Protein AF-A0A9E0K6Z9-F1 (afdb_monomer)

Mean predicted aligned error: 3.37 Å

Secondary structure (DSSP, 8-state):
--EEEEEE-SS-EEEEE---S-HHHHHHTSTTHHHHHHHHTT-S-HHHHHHHHHHHHHHHHHH-

pLDDT: mean 93.32, std 4.7, range [67.12, 97.38]

Radius of gyration: 12.39 Å; Cα contacts (8 Å, |Δi|>4): 58; chains: 1; bounding box: 31×20×33 Å

Structure (mmCIF, N/CA/C/O backbone):
data_AF-A0A9E0K6Z9-F1
#
_entry.id   AF-A0A9E0K6Z9-F1
#
loop_
_atom_site.group_PDB
_atom_site.id
_atom_site.type_symbol
_atom_site.label_atom_id
_atom_site.label_alt_id
_atom_site.label_comp_id
_atom_site.label_asym_id
_atom_site.label_entity_id
_atom_site.label_seq_id
_atom_site.pdbx_PDB_ins_code
_atom_site.Cartn_x
_atom_site.Cartn_y
_atom_site.Cartn_z
_atom_site.occupancy
_atom_site.B_iso_or_equiv
_atom_site.auth_seq_id
_atom_site.auth_comp_id
_atom_site.auth_asym_id
_atom_site.auth_atom_id
_atom_site.pdbx_PDB_model_num
ATOM 1 N N . MET A 1 1 ? -3.165 13.384 -3.052 1.00 67.12 1 MET A N 1
ATOM 2 C CA . MET A 1 1 ? -2.374 12.752 -4.130 1.00 67.12 1 MET A CA 1
ATOM 3 C C . MET A 1 1 ? -0.919 12.766 -3.686 1.00 67.12 1 MET A C 1
ATOM 5 O O . MET A 1 1 ? -0.209 13.733 -3.936 1.00 67.12 1 MET A O 1
ATOM 9 N N . GLY A 1 2 ? -0.519 11.729 -2.954 1.00 81.81 2 GLY A N 1
ATOM 10 C CA . GLY A 1 2 ? 0.698 11.681 -2.149 1.00 81.81 2 GLY A CA 1
ATOM 11 C C . GLY A 1 2 ? 1.949 11.209 -2.883 1.00 81.81 2 GLY A C 1
ATOM 12 O O . GLY A 1 2 ? 3.013 11.137 -2.269 1.00 81.81 2 GLY A O 1
ATOM 13 N N . LEU A 1 3 ? 1.880 10.907 -4.185 1.00 89.81 3 LEU A N 1
ATOM 14 C CA . LEU A 1 3 ? 3.068 10.556 -4.964 1.00 89.81 3 LEU A CA 1
ATOM 15 C C . LEU A 1 3 ? 4.009 11.763 -5.048 1.00 89.81 3 LEU A C 1
ATOM 17 O O . LEU A 1 3 ? 3.764 12.727 -5.770 1.00 89.81 3 LEU A O 1
ATOM 21 N N . PHE A 1 4 ? 5.106 11.697 -4.305 1.00 92.12 4 PHE A N 1
ATOM 22 C CA . PHE A 1 4 ? 6.085 12.772 -4.221 1.00 92.12 4 PHE A CA 1
ATOM 23 C C . PHE A 1 4 ? 7.200 12.621 -5.251 1.00 92.12 4 PHE A C 1
ATOM 25 O O . PHE A 1 4 ? 7.671 13.614 -5.802 1.00 92.12 4 PHE A O 1
ATOM 32 N N . LYS A 1 5 ? 7.645 11.385 -5.498 1.00 92.94 5 LYS A N 1
ATOM 33 C CA . LYS A 1 5 ? 8.647 11.069 -6.521 1.00 92.94 5 LYS A CA 1
ATOM 34 C C . LYS A 1 5 ? 8.328 9.736 -7.168 1.00 92.94 5 LYS A C 1
ATOM 36 O O . LYS A 1 5 ? 7.946 8.799 -6.477 1.00 92.94 5 LYS A O 1
ATOM 41 N N . ASP A 1 6 ? 8.572 9.647 -8.463 1.00 92.31 6 ASP A N 1
ATOM 42 C CA . ASP A 1 6 ? 8.619 8.391 -9.199 1.00 92.31 6 ASP A CA 1
ATOM 43 C C . ASP A 1 6 ? 9.860 8.419 -10.086 1.00 92.31 6 ASP A C 1
ATOM 45 O O . ASP A 1 6 ? 10.091 9.387 -10.811 1.0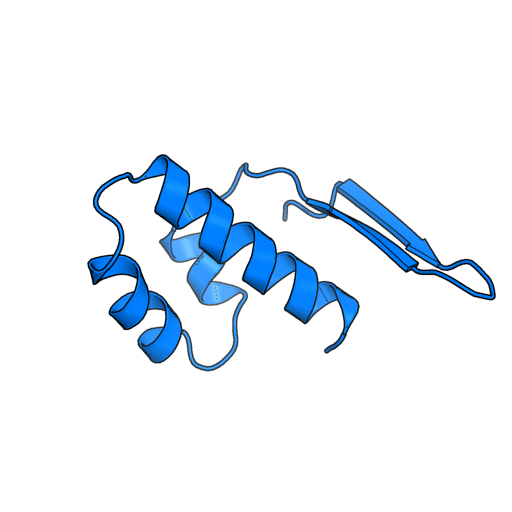0 92.31 6 ASP A O 1
ATOM 49 N N . TYR A 1 7 ? 10.696 7.395 -9.970 1.00 94.00 7 TYR A N 1
ATOM 50 C CA . TYR A 1 7 ? 11.919 7.262 -10.741 1.00 94.00 7 TYR A CA 1
ATOM 51 C C . TYR A 1 7 ? 12.001 5.861 -11.324 1.00 94.00 7 TYR A C 1
ATOM 53 O O . TYR A 1 7 ? 11.905 4.864 -10.604 1.00 94.00 7 TYR A O 1
ATOM 61 N N . ARG A 1 8 ? 12.243 5.805 -12.632 1.00 92.38 8 ARG A N 1
ATOM 62 C CA . ARG A 1 8 ? 12.435 4.577 -13.394 1.00 92.38 8 ARG A CA 1
ATOM 63 C C . ARG A 1 8 ? 13.817 4.625 -14.036 1.00 92.38 8 ARG A C 1
ATOM 65 O O . ARG A 1 8 ? 14.038 5.417 -14.947 1.00 92.38 8 ARG A O 1
ATOM 72 N N . GLY A 1 9 ? 14.731 3.824 -13.506 1.00 91.56 9 GLY A N 1
ATOM 73 C CA . GLY A 1 9 ? 16.009 3.512 -14.132 1.00 91.56 9 GLY A CA 1
ATOM 74 C C . GLY A 1 9 ? 15.897 2.251 -14.986 1.00 91.56 9 GLY A C 1
ATOM 75 O O . GLY A 1 9 ? 14.834 1.630 -15.051 1.00 91.56 9 GLY A O 1
ATOM 76 N N . ASP A 1 10 ? 17.008 1.871 -15.612 1.00 91.88 10 ASP A N 1
ATOM 77 C CA . ASP A 1 10 ? 17.056 0.720 -16.520 1.00 91.88 10 ASP A CA 1
ATOM 78 C C . ASP A 1 10 ? 16.795 -0.609 -15.784 1.00 91.88 10 ASP A C 1
ATOM 80 O O . ASP A 1 10 ? 16.002 -1.423 -16.250 1.00 91.88 10 ASP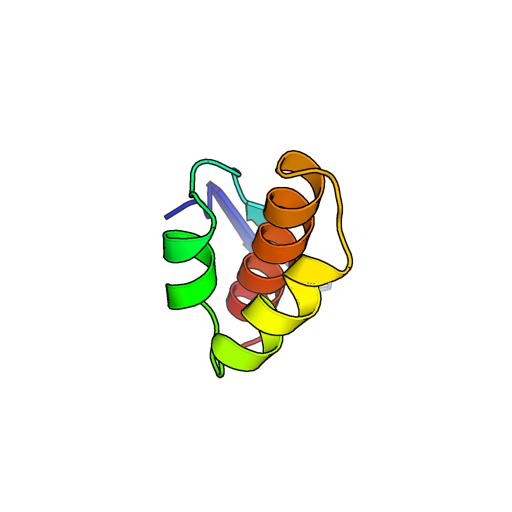 A O 1
ATOM 84 N N . ASP A 1 11 ? 17.366 -0.776 -14.583 1.00 94.38 11 ASP A N 1
ATOM 85 C CA . ASP A 1 11 ? 17.262 -2.016 -13.790 1.00 94.38 11 ASP A CA 1
ATOM 86 C C . ASP A 1 11 ? 16.402 -1.884 -12.522 1.00 94.38 11 ASP A C 1
ATOM 88 O O . ASP A 1 11 ? 16.189 -2.856 -11.794 1.00 94.38 11 ASP A O 1
ATOM 92 N N . PHE A 1 12 ? 15.921 -0.680 -12.202 1.00 90.62 12 PHE A N 1
ATOM 93 C CA . PHE A 1 12 ? 15.169 -0.449 -10.971 1.00 90.62 12 PHE A CA 1
ATOM 94 C C . PHE A 1 12 ? 14.118 0.642 -11.114 1.00 90.62 12 PHE A C 1
ATOM 96 O O . PHE A 1 12 ? 14.243 1.586 -11.891 1.00 90.62 12 PHE A O 1
ATOM 103 N N . ARG A 1 13 ? 13.085 0.547 -10.280 1.00 92.44 13 ARG A N 1
ATOM 104 C CA . ARG A 1 13 ? 12.109 1.612 -10.081 1.00 92.44 13 ARG A CA 1
ATOM 105 C C . ARG A 1 13 ? 11.932 1.849 -8.595 1.00 92.44 13 ARG A C 1
ATOM 107 O O . ARG A 1 13 ? 11.826 0.896 -7.827 1.00 92.44 13 ARG A O 1
ATOM 114 N N . PHE A 1 14 ? 11.863 3.109 -8.198 1.00 93.06 14 PHE A N 1
ATOM 115 C CA . PHE A 1 14 ? 11.433 3.470 -6.858 1.00 93.06 14 PHE A CA 1
ATOM 116 C C . PHE A 1 14 ? 10.490 4.659 -6.923 1.00 93.06 14 PHE A C 1
ATOM 118 O O . PHE A 1 14 ? 10.605 5.529 -7.787 1.00 93.06 14 PHE A O 1
ATOM 125 N N . SER A 1 15 ? 9.581 4.705 -5.963 1.00 94.75 15 SER A N 1
ATOM 126 C CA . SER A 1 15 ? 8.627 5.791 -5.838 1.00 94.75 15 SER A CA 1
ATOM 127 C C . SER A 1 15 ? 8.490 6.148 -4.363 1.00 94.75 15 SER A C 1
ATOM 129 O O . SER A 1 15 ? 8.625 5.297 -3.485 1.00 94.75 15 SER A O 1
ATOM 131 N N . VAL A 1 16 ? 8.278 7.427 -4.081 1.00 94.75 16 VAL A N 1
ATOM 132 C CA . VAL A 1 16 ? 8.135 7.961 -2.727 1.00 94.75 16 VAL A CA 1
ATOM 133 C C . VAL A 1 16 ? 6.711 8.460 -2.575 1.00 94.75 16 VAL A C 1
ATOM 135 O O . VAL A 1 16 ? 6.298 9.359 -3.307 1.00 94.75 16 VAL A O 1
ATOM 138 N N . TRP A 1 17 ? 5.990 7.895 -1.609 1.00 94.62 17 TRP A N 1
ATOM 139 C CA . TRP A 1 17 ? 4.659 8.343 -1.216 1.00 94.62 17 TRP A CA 1
ATOM 140 C C . TRP A 1 17 ? 4.730 9.113 0.101 1.00 94.62 17 TRP A C 1
ATOM 142 O O . TRP A 1 17 ? 5.359 8.661 1.059 1.00 94.62 17 TRP A O 1
ATOM 152 N N . LYS A 1 18 ? 4.083 10.273 0.157 1.00 95.12 18 LYS A N 1
ATOM 153 C CA . LYS A 1 18 ? 3.844 11.023 1.388 1.00 95.12 18 LYS A CA 1
ATOM 154 C C . LYS A 1 18 ? 2.501 10.606 1.9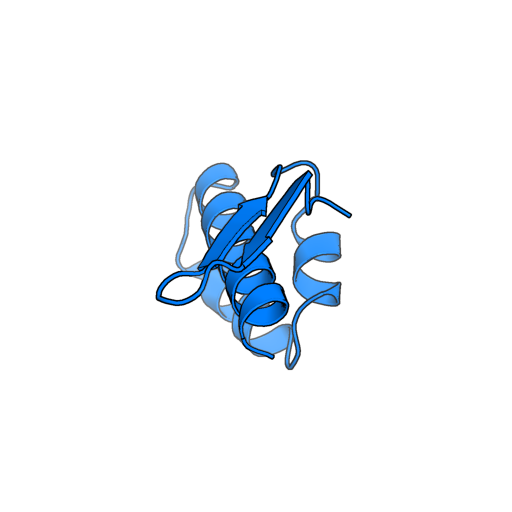67 1.00 95.12 18 LYS A C 1
ATOM 156 O O . LYS A 1 18 ? 1.496 10.675 1.276 1.00 95.12 18 LYS A O 1
ATOM 161 N N . MET A 1 19 ? 2.491 10.194 3.231 1.00 94.19 19 MET A N 1
ATOM 162 C CA . MET A 1 19 ? 1.270 9.797 3.941 1.00 94.19 19 MET A CA 1
ATOM 163 C C . MET A 1 19 ? 0.504 11.033 4.427 1.00 94.19 19 MET A C 1
ATOM 165 O O . MET A 1 19 ? 0.531 11.359 5.612 1.00 94.19 19 MET A O 1
ATOM 169 N N . GLU A 1 20 ? -0.105 11.759 3.493 1.00 94.06 20 GLU A N 1
ATOM 170 C CA . GLU A 1 20 ? -0.929 12.943 3.777 1.00 94.06 20 GLU A CA 1
ATOM 171 C C . GLU A 1 20 ? -2.431 12.618 3.714 1.00 94.06 20 GLU A C 1
ATOM 173 O O . GLU A 1 20 ? -3.237 13.351 4.283 1.00 94.06 20 GLU A O 1
ATOM 178 N N . GLU A 1 21 ? -2.801 11.509 3.064 1.00 95.31 21 GLU A N 1
ATOM 179 C CA . GLU A 1 21 ? -4.178 11.030 2.957 1.00 95.31 21 GLU A CA 1
ATOM 180 C C . GLU A 1 21 ? -4.698 10.339 4.226 1.00 95.31 21 GLU A C 1
ATOM 182 O O . GLU A 1 21 ? -3.958 9.685 4.970 1.00 95.31 21 GLU A O 1
ATOM 187 N N . ASN A 1 22 ? -6.014 10.416 4.425 1.00 95.44 22 ASN A N 1
ATOM 188 C CA . ASN A 1 22 ? -6.733 9.611 5.409 1.00 95.44 22 ASN A CA 1
ATOM 189 C C . ASN A 1 22 ? -7.138 8.226 4.852 1.00 95.44 22 ASN A C 1
ATOM 191 O O . ASN A 1 22 ? -6.900 7.900 3.690 1.00 95.44 22 ASN A O 1
ATOM 195 N N . ILE A 1 23 ? -7.748 7.385 5.697 1.00 95.88 23 ILE A N 1
ATOM 196 C CA . ILE A 1 23 ? -8.138 6.014 5.325 1.00 95.88 23 ILE A CA 1
ATOM 197 C C . ILE A 1 23 ? -9.102 5.989 4.137 1.00 95.88 23 ILE A C 1
ATOM 199 O O . ILE A 1 23 ? -8.878 5.216 3.207 1.00 95.88 23 ILE A O 1
ATOM 203 N N . ASP A 1 24 ? -10.155 6.805 4.162 1.00 95.62 24 ASP A N 1
ATOM 204 C CA . ASP A 1 24 ? -11.193 6.781 3.130 1.00 95.62 24 ASP A CA 1
ATOM 205 C C . ASP A 1 24 ? -10.613 7.206 1.779 1.00 95.62 24 ASP A C 1
ATOM 207 O O . ASP A 1 24 ? -10.824 6.536 0.768 1.00 95.62 24 ASP A O 1
ATOM 211 N N . GLU A 1 25 ? -9.792 8.258 1.779 1.00 95.81 25 GLU A N 1
ATOM 212 C CA . GLU A 1 25 ? -9.052 8.708 0.599 1.00 95.81 25 GLU A CA 1
ATOM 213 C C . GLU A 1 25 ? -8.162 7.593 0.038 1.00 95.81 25 GLU A C 1
ATOM 215 O O . GLU A 1 25 ? -8.242 7.296 -1.153 1.00 95.81 25 GLU A O 1
ATOM 220 N N . LEU A 1 26 ? -7.370 6.916 0.878 1.00 96.12 26 LEU A N 1
ATOM 221 C CA . LEU A 1 26 ? -6.506 5.814 0.440 1.00 96.12 26 LEU A CA 1
ATOM 222 C C . LEU A 1 26 ? -7.303 4.623 -0.110 1.00 96.12 26 LEU A C 1
ATOM 224 O O . LEU A 1 26 ? -6.887 4.009 -1.091 1.00 96.12 26 LEU A O 1
ATOM 228 N N . LEU A 1 27 ? -8.449 4.300 0.491 1.00 96.25 27 LEU A N 1
ATOM 229 C CA . LEU A 1 27 ? -9.324 3.228 0.017 1.00 96.25 27 LEU A CA 1
ATOM 230 C C . LEU A 1 27 ? -9.908 3.539 -1.365 1.00 96.25 27 LEU A C 1
ATOM 232 O O . LEU A 1 27 ? -10.008 2.632 -2.185 1.00 96.25 27 LEU A O 1
ATOM 236 N N . THR A 1 28 ? -10.244 4.800 -1.662 1.00 95.44 28 THR A N 1
ATOM 237 C CA . THR A 1 28 ? -10.745 5.185 -2.998 1.00 95.44 28 THR A CA 1
ATOM 238 C C . THR A 1 28 ? -9.711 5.048 -4.118 1.00 95.44 28 THR A C 1
ATOM 240 O O . THR A 1 28 ? -10.084 4.984 -5.288 1.00 95.44 28 THR A O 1
ATOM 243 N N . LEU A 1 29 ? -8.420 4.986 -3.776 1.00 94.12 29 LEU A N 1
ATOM 244 C CA . LEU A 1 29 ? -7.322 4.843 -4.736 1.00 94.12 29 LEU A CA 1
ATOM 245 C C . LEU A 1 29 ? -7.025 3.382 -5.097 1.00 94.12 29 LEU A C 1
ATOM 247 O O . LEU A 1 29 ? -6.236 3.131 -6.008 1.00 94.12 29 LEU A O 1
ATOM 251 N N . LEU A 1 30 ? -7.623 2.424 -4.385 1.00 94.06 30 LEU A N 1
ATOM 252 C CA . LEU A 1 30 ? -7.410 0.996 -4.592 1.00 94.06 30 LEU A CA 1
ATOM 253 C C . LEU A 1 30 ? -8.610 0.353 -5.302 1.00 94.06 30 LEU A C 1
ATOM 255 O O . LEU A 1 30 ? -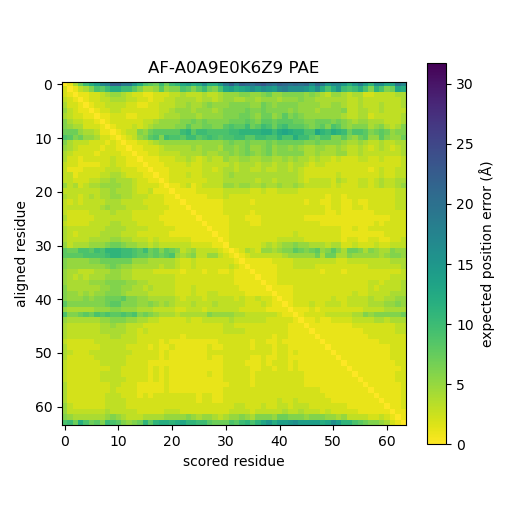9.757 0.694 -4.997 1.00 94.06 30 LEU A O 1
ATOM 259 N N . PRO A 1 31 ? -8.375 -0.616 -6.207 1.00 91.56 31 PRO A N 1
ATOM 260 C CA . PRO A 1 31 ? -9.441 -1.498 -6.668 1.00 91.56 31 PRO A CA 1
ATOM 261 C C . PRO A 1 31 ? -9.963 -2.331 -5.487 1.00 91.56 31 PRO A C 1
ATOM 263 O O . PRO A 1 31 ? -9.232 -2.567 -4.529 1.00 91.56 31 PRO A O 1
ATOM 266 N N . ASP A 1 32 ? -11.218 -2.781 -5.537 1.00 88.62 32 ASP A N 1
ATOM 267 C CA . ASP A 1 32 ? -11.818 -3.662 -4.518 1.00 88.62 32 ASP A CA 1
ATOM 268 C C . ASP A 1 32 ? -11.631 -3.175 -3.065 1.00 88.62 32 ASP A C 1
ATOM 270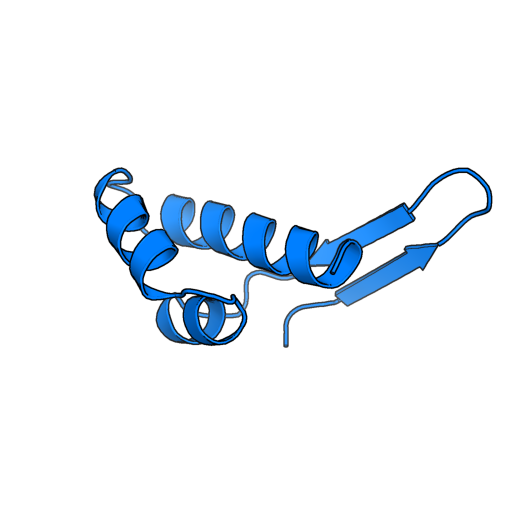 O O . ASP A 1 32 ? -11.238 -3.929 -2.165 1.00 88.62 32 ASP A O 1
ATOM 274 N N . ASN A 1 33 ? -11.905 -1.888 -2.829 1.00 90.25 33 ASN A N 1
ATOM 275 C CA . ASN A 1 33 ? -11.674 -1.199 -1.556 1.00 90.25 33 ASN A CA 1
ATOM 276 C C . ASN A 1 33 ? -12.254 -1.922 -0.318 1.00 90.25 33 ASN A C 1
ATOM 278 O O . ASN A 1 33 ? -11.649 -1.872 0.754 1.00 90.25 33 ASN A O 1
ATOM 282 N N . GLU A 1 34 ? -13.355 -2.664 -0.456 1.00 92.81 34 GLU A N 1
ATOM 283 C CA . GLU A 1 34 ? -13.975 -3.445 0.619 1.00 92.81 34 GLU A CA 1
ATOM 284 C C . GLU A 1 34 ? -13.025 -4.496 1.212 1.00 92.81 34 GLU A C 1
ATOM 286 O O . GLU A 1 34 ? -12.961 -4.664 2.432 1.00 92.81 34 GLU A O 1
ATOM 291 N N . CYS A 1 35 ? -12.234 -5.174 0.374 1.00 94.31 35 CYS A N 1
ATOM 292 C CA . CYS A 1 35 ? -11.267 -6.177 0.825 1.00 94.31 35 CYS A CA 1
ATOM 293 C C . CYS A 1 35 ? -10.163 -5.532 1.677 1.00 94.31 35 CYS A C 1
ATOM 295 O O . CYS A 1 35 ? -9.764 -6.059 2.722 1.00 94.31 35 CYS A O 1
ATOM 297 N N . TYR A 1 36 ? -9.695 -4.354 1.261 1.00 95.00 36 TYR A N 1
ATOM 298 C CA . TYR A 1 36 ? -8.699 -3.590 2.005 1.00 95.00 36 TYR A CA 1
ATOM 299 C C . TYR A 1 36 ? -9.271 -3.075 3.324 1.00 95.00 36 TYR A C 1
ATOM 301 O O . TYR A 1 36 ? -8.631 -3.266 4.358 1.00 95.00 36 TYR A O 1
ATOM 309 N N . ALA A 1 37 ? -10.488 -2.524 3.313 1.00 94.44 37 ALA A N 1
ATOM 310 C CA . ALA A 1 37 ? -11.182 -2.045 4.505 1.00 94.44 37 ALA A CA 1
ATOM 311 C C . ALA A 1 37 ? -11.362 -3.157 5.552 1.00 94.44 37 ALA A C 1
ATOM 313 O O . ALA A 1 37 ? -11.048 -2.961 6.727 1.00 94.44 37 ALA A O 1
ATOM 314 N N . GLN A 1 38 ? -11.762 -4.363 5.131 1.00 95.12 38 GLN A N 1
ATOM 315 C CA . GLN A 1 38 ? -11.889 -5.519 6.027 1.00 95.12 38 GLN A CA 1
ATOM 316 C C . GLN A 1 38 ? -10.559 -5.882 6.701 1.00 95.12 38 GLN A C 1
ATOM 318 O O . GLN A 1 38 ? -10.536 -6.208 7.891 1.00 95.12 38 GLN A O 1
ATOM 323 N N . ARG A 1 39 ? -9.431 -5.788 5.983 1.00 95.12 39 ARG A N 1
ATOM 324 C CA . ARG A 1 39 ? -8.102 -6.064 6.556 1.00 95.12 39 ARG A CA 1
ATOM 325 C C . ARG A 1 39 ? -7.644 -5.019 7.567 1.00 95.12 39 ARG A C 1
ATOM 327 O O . ARG A 1 39 ? -6.832 -5.362 8.423 1.00 95.12 39 ARG A O 1
ATOM 334 N N . LEU A 1 40 ? -8.174 -3.795 7.532 1.00 95.06 40 LEU A N 1
ATOM 335 C CA . LEU A 1 40 ? -7.812 -2.763 8.512 1.00 95.06 40 LEU A CA 1
ATOM 336 C C . LEU A 1 40 ? -8.194 -3.150 9.939 1.00 95.06 40 LEU A C 1
ATOM 338 O O . LEU A 1 40 ? -7.481 -2.782 10.869 1.00 95.06 40 LEU A O 1
ATOM 342 N N . SER A 1 41 ? -9.247 -3.960 10.105 1.00 92.88 41 SER A N 1
ATOM 343 C CA . SER A 1 41 ? -9.679 -4.476 11.413 1.00 92.88 41 SER A CA 1
ATOM 344 C C . SER A 1 41 ? -8.599 -5.286 12.150 1.00 92.88 41 SER A C 1
ATOM 346 O O . SER A 1 41 ? -8.661 -5.427 13.368 1.00 92.88 41 SER A O 1
ATOM 348 N N . GLN A 1 42 ? -7.581 -5.782 11.434 1.00 95.38 42 GLN A N 1
ATOM 349 C CA . GLN A 1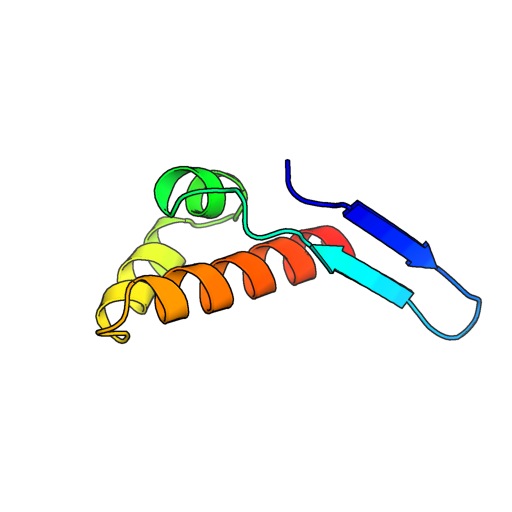 42 ? -6.457 -6.534 12.002 1.00 95.38 42 GLN A CA 1
ATOM 350 C C . GLN A 1 42 ? -5.410 -5.630 12.672 1.00 95.38 42 GLN A C 1
ATOM 352 O O . GLN A 1 42 ? -4.555 -6.117 13.412 1.00 95.38 42 GLN A O 1
ATOM 357 N N . PHE A 1 43 ? -5.450 -4.320 12.419 1.00 95.62 43 PHE A N 1
ATOM 358 C CA . PHE A 1 43 ? -4.516 -3.355 12.985 1.00 95.62 43 PHE A CA 1
ATOM 359 C C . PHE A 1 43 ? -5.213 -2.509 14.050 1.00 95.62 43 PHE A C 1
ATOM 361 O O . PHE A 1 43 ? -6.204 -1.842 13.772 1.00 95.62 43 PHE A O 1
ATOM 368 N N . SER A 1 44 ? -4.654 -2.468 15.258 1.00 93.19 44 SER A N 1
ATOM 369 C CA . SER A 1 44 ? -5.161 -1.623 16.348 1.00 93.19 44 SER A CA 1
ATOM 370 C C . SER A 1 44 ? -4.721 -0.157 16.247 1.00 93.19 44 SER A C 1
ATOM 372 O O . SER A 1 44 ? -5.385 0.727 16.777 1.00 93.19 44 SER A O 1
ATOM 374 N N . SER A 1 45 ? -3.597 0.115 15.578 1.00 97.00 45 SER A N 1
ATOM 375 C CA . SER A 1 45 ? -3.036 1.462 15.434 1.00 97.00 45 SER A CA 1
ATOM 376 C C . SER A 1 45 ? -3.495 2.120 14.135 1.00 97.00 45 SER A C 1
ATOM 378 O O . SER A 1 45 ? -3.219 1.601 13.052 1.00 97.00 45 SER A O 1
ATOM 380 N N . LEU A 1 46 ? -4.103 3.307 14.241 1.00 95.56 46 LEU A N 1
ATOM 381 C CA . LEU A 1 46 ? -4.461 4.144 13.089 1.00 95.56 46 LEU A CA 1
ATOM 382 C C . LEU A 1 46 ? -3.239 4.448 12.214 1.00 95.56 46 LEU A C 1
ATOM 384 O O . LEU A 1 46 ? -3.301 4.340 10.994 1.00 95.56 46 LEU A O 1
ATOM 388 N N . HIS A 1 47 ? -2.098 4.765 12.831 1.00 95.88 47 HIS A N 1
ATOM 389 C CA . HIS A 1 47 ? -0.872 5.035 12.083 1.00 95.88 47 HIS A CA 1
ATOM 390 C C . HIS A 1 47 ? -0.434 3.812 11.267 1.00 95.88 47 HIS A C 1
ATOM 392 O O . HIS A 1 47 ? -0.085 3.937 10.099 1.00 95.88 47 HIS A O 1
ATOM 398 N N . ARG A 1 48 ? -0.548 2.608 11.846 1.00 96.94 48 ARG A N 1
ATOM 399 C CA . ARG A 1 48 ? -0.219 1.361 11.147 1.00 96.94 48 ARG A CA 1
ATOM 400 C C . ARG A 1 48 ? -1.179 1.060 9.993 1.00 96.94 48 ARG A C 1
ATOM 402 O O . ARG A 1 48 ? -0.742 0.541 8.969 1.00 96.94 48 ARG A O 1
ATOM 409 N N . GLN A 1 49 ? -2.464 1.378 10.152 1.00 97.38 49 GLN A N 1
ATOM 410 C CA . GLN A 1 49 ? -3.452 1.269 9.074 1.00 97.38 49 GLN A CA 1
ATOM 411 C C . GLN A 1 49 ? -3.085 2.187 7.900 1.00 97.38 49 GLN A C 1
ATOM 413 O O . GLN A 1 49 ? -3.063 1.731 6.757 1.00 97.38 49 GLN A O 1
ATOM 418 N N . LEU A 1 50 ? -2.727 3.444 8.188 1.00 97.06 50 LEU A N 1
ATOM 419 C CA . LEU A 1 50 ? -2.308 4.423 7.182 1.00 97.06 50 LEU A CA 1
ATOM 420 C C . LEU A 1 50 ? -1.025 3.999 6.461 1.00 97.06 50 LEU A C 1
ATOM 422 O O . LEU A 1 50 ? -0.994 4.031 5.233 1.00 97.06 50 LEU A O 1
ATOM 426 N N . GLU A 1 51 ? -0.000 3.535 7.185 1.00 96.50 51 GLU A N 1
ATOM 427 C CA . GLU A 1 51 ? 1.217 2.971 6.580 1.00 96.50 51 GLU A CA 1
ATOM 428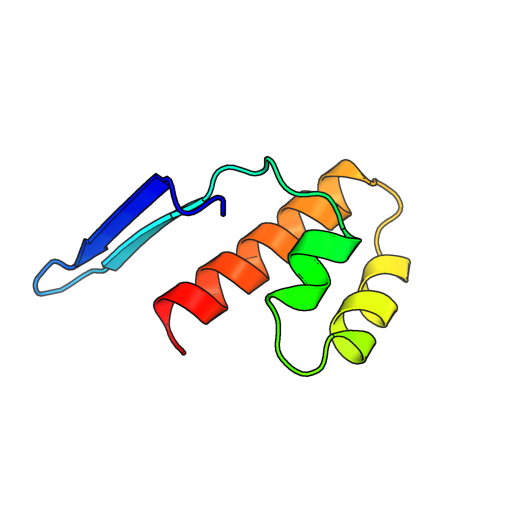 C C . GLU A 1 51 ? 0.883 1.824 5.626 1.00 96.50 51 GLU A C 1
ATOM 430 O O . GLU A 1 51 ? 1.344 1.785 4.484 1.00 96.50 51 GLU A O 1
ATOM 435 N N . TRP A 1 52 ? 0.067 0.879 6.097 1.00 96.81 52 TRP A N 1
ATOM 436 C CA . TRP A 1 52 ? -0.264 -0.315 5.338 1.00 96.81 52 TRP A CA 1
ATOM 437 C C . TRP A 1 52 ? -1.025 0.020 4.052 1.00 96.81 52 TRP A C 1
ATOM 439 O O . TRP A 1 52 ? -0.657 -0.481 2.987 1.00 96.81 52 TRP A O 1
ATOM 449 N N . LEU A 1 53 ? -2.032 0.896 4.122 1.00 96.69 53 LEU A N 1
ATOM 450 C CA . LEU A 1 53 ? -2.765 1.359 2.942 1.00 96.69 53 LEU A CA 1
ATOM 451 C C . LEU A 1 53 ? -1.879 2.163 1.997 1.00 96.69 53 LEU A C 1
ATOM 453 O O . LEU A 1 53 ? -1.883 1.891 0.801 1.00 96.69 53 LEU A O 1
ATOM 457 N N . SER A 1 54 ? -1.079 3.093 2.521 1.00 96.31 54 SER A N 1
ATOM 458 C CA . SER A 1 54 ? -0.186 3.930 1.711 1.00 96.31 54 SER A CA 1
ATOM 459 C C . SER A 1 54 ? 0.788 3.080 0.899 1.00 96.31 54 SER A C 1
ATOM 461 O O . SER A 1 54 ? 0.997 3.332 -0.284 1.00 96.31 54 SER A O 1
ATOM 463 N N . VAL A 1 55 ? 1.329 2.007 1.488 1.00 95.56 55 VAL A N 1
ATOM 464 C CA . VAL A 1 55 ? 2.184 1.052 0.765 1.00 95.56 55 VAL A CA 1
ATOM 465 C C . VAL A 1 55 ? 1.408 0.318 -0.328 1.00 95.56 55 VAL A C 1
ATOM 467 O O . VAL A 1 55 ? 1.950 0.093 -1.407 1.00 95.56 55 VAL A O 1
ATOM 470 N N . ARG A 1 56 ? 0.151 -0.072 -0.092 1.00 95.94 56 ARG A N 1
ATOM 471 C CA . ARG A 1 56 ? -0.673 -0.735 -1.117 1.00 95.94 56 ARG A CA 1
ATOM 472 C C . ARG A 1 56 ? -1.012 0.204 -2.267 1.00 95.94 56 ARG A C 1
ATOM 474 O O . ARG A 1 56 ? -0.855 -0.205 -3.412 1.00 95.94 56 ARG A O 1
ATOM 481 N N . VAL A 1 57 ? -1.392 1.444 -1.966 1.00 95.44 57 VAL A N 1
ATOM 482 C CA . VAL A 1 57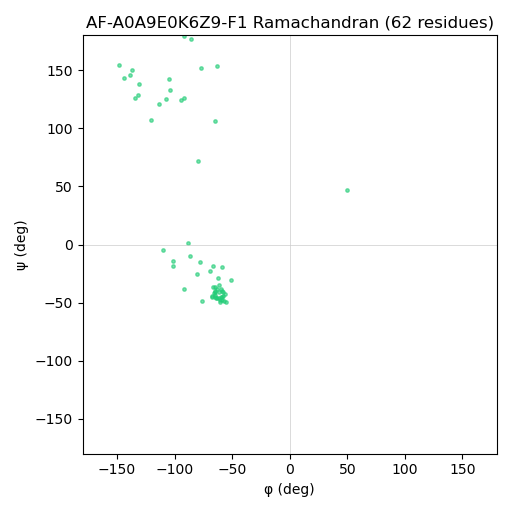 ? -1.633 2.496 -2.964 1.00 95.44 57 VAL A CA 1
ATOM 483 C C . VAL A 1 57 ? -0.367 2.760 -3.770 1.00 95.44 57 VAL A C 1
ATOM 485 O O . VAL A 1 57 ? -0.423 2.798 -4.997 1.00 95.44 57 VAL A O 1
ATOM 488 N N . LEU A 1 58 ? 0.787 2.874 -3.106 1.00 95.38 58 LEU A N 1
ATOM 489 C CA . LEU A 1 58 ? 2.071 3.073 -3.769 1.00 95.38 58 LEU A CA 1
ATOM 490 C C . LEU A 1 58 ? 2.402 1.913 -4.708 1.00 95.38 58 LEU A C 1
ATOM 492 O O . LEU A 1 58 ? 2.724 2.148 -5.867 1.00 95.38 58 LEU A O 1
ATOM 496 N N . LEU A 1 59 ? 2.293 0.670 -4.232 1.00 94.31 59 LEU A N 1
ATOM 497 C CA . LEU A 1 59 ? 2.561 -0.507 -5.054 1.00 94.31 59 LEU A CA 1
ATOM 498 C C . LEU A 1 59 ? 1.617 -0.566 -6.254 1.00 94.31 59 LEU A C 1
ATOM 500 O O . LEU A 1 59 ? 2.105 -0.711 -7.365 1.00 94.31 59 LEU A O 1
ATOM 504 N N . TYR A 1 60 ? 0.312 -0.375 -6.056 1.00 93.75 60 TYR A N 1
ATOM 505 C CA . TYR A 1 60 ? -0.664 -0.332 -7.147 1.00 93.75 60 TYR A CA 1
ATOM 506 C C . TYR A 1 60 ? -0.340 0.775 -8.163 1.00 93.75 60 TYR A C 1
ATOM 508 O O . TYR A 1 60 ? -0.270 0.532 -9.361 1.00 93.75 60 TYR A O 1
ATOM 516 N N . THR A 1 61 ? -0.004 1.978 -7.691 1.00 91.88 61 THR A N 1
ATOM 517 C CA . THR A 1 61 ? 0.428 3.091 -8.557 1.00 91.88 61 THR A CA 1
ATOM 518 C C . THR A 1 61 ? 1.705 2.752 -9.339 1.00 91.88 61 THR A C 1
ATOM 520 O O . THR A 1 61 ? 1.889 3.190 -10.476 1.00 91.88 61 THR A O 1
ATOM 523 N N . MET A 1 62 ? 2.614 1.978 -8.740 1.00 91.12 62 MET A N 1
ATOM 524 C CA . MET A 1 62 ? 3.852 1.554 -9.386 1.00 91.12 62 MET A CA 1
ATOM 525 C C . MET A 1 62 ? 3.620 0.433 -10.400 1.00 91.12 62 MET A C 1
ATOM 527 O O . MET A 1 62 ? 4.152 0.504 -11.502 1.00 91.12 62 MET A O 1
ATOM 531 N N . VAL A 1 63 ? 2.895 -0.627 -10.063 1.00 89.00 63 VAL A N 1
ATOM 532 C CA . VAL A 1 63 ? 2.863 -1.832 -10.908 1.00 89.00 63 VAL A CA 1
ATOM 533 C C . VAL A 1 63 ? 1.620 -1.958 -11.786 1.00 89.00 63 VAL A C 1
ATOM 535 O O . VAL A 1 63 ? 1.679 -2.722 -12.748 1.00 89.00 63 VAL A O 1
ATOM 538 N N . GLY A 1 64 ? 0.571 -1.171 -11.532 1.00 76.44 64 GLY A N 1
ATOM 539 C CA . GLY A 1 64 ? -0.762 -1.389 -12.104 1.00 76.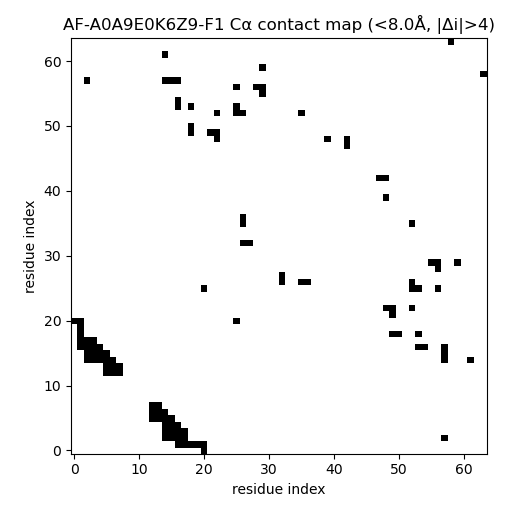44 64 GLY A CA 1
ATOM 540 C C . GLY A 1 64 ? -1.421 -2.615 -11.492 1.00 76.44 64 GLY A C 1
ATOM 541 O O . GLY A 1 64 ? -2.032 -3.374 -12.272 1.00 76.44 64 GLY A O 1
#

Foldseek 3Di:
DFFPDWDDDPPDIDTDGDLPDALVVLLVLDPPSVVLVVCLVVDPDRVVSSVVSRVVSRVVVVPD

Sequence (64 aa):
MGLFKDYRGDDFRFSVWKMEENIDELLTLLPDNECYAQRLSQFSSLHRQLEWLSVRVLLYTMVG

Solvent-accessible surface area (backbone atoms only — not comparable to full-atom values): 3995 Å² total; per-residue (Å²): 134,39,75,74,44,80,49,80,58,97,92,48,72,54,68,42,70,48,90,78,69,54,68,69,60,48,37,73,69,39,82,69,35,67,65,57,57,63,54,42,75,79,47,90,45,69,69,58,41,46,53,54,46,50,51,49,40,47,48,43,74,70,74,107